Protein AF-A0A847H654-F1 (afdb_monomer_lite)

Sequence (75 aa):
MGKCKKRAFNKAKNSPFTRQMTRQEALNTVMNEFNDDPSSLIARELITLFGLSAEELSEAGASYEILRSLDFVLN

pLDDT: mean 83.57, std 7.28, range [57.44, 93.56]

Structure (mmCIF, N/CA/C/O backbone):
data_AF-A0A847H654-F1
#
_entry.id   AF-A0A847H654-F1
#
loop_
_atom_site.group_PDB
_atom_site.id
_atom_site.type_symbol
_atom_site.label_atom_id
_atom_site.label_alt_id
_atom_site.label_comp_id
_atom_site.label_asym_id
_atom_site.label_entity_id
_atom_site.label_seq_id
_atom_site.pdbx_PDB_ins_code
_atom_site.Cartn_x
_atom_site.Cartn_y
_atom_site.Cartn_z
_atom_site.occupancy
_atom_site.B_iso_or_equiv
_atom_site.auth_seq_id
_atom_site.auth_comp_id
_atom_site.auth_asym_id
_atom_site.auth_atom_id
_atom_site.pdbx_PDB_model_num
ATOM 1 N N . MET A 1 1 ? 6.751 5.028 34.766 1.00 74.00 1 MET A N 1
ATOM 2 C CA . MET A 1 1 ? 6.463 3.986 33.747 1.00 74.00 1 MET A CA 1
ATOM 3 C C . MET A 1 1 ? 7.508 2.883 33.818 1.00 74.00 1 MET A C 1
ATOM 5 O O . MET A 1 1 ? 8.686 3.201 33.915 1.00 74.00 1 MET A O 1
ATOM 9 N N . GLY A 1 2 ? 7.100 1.611 33.753 1.00 93.56 2 GLY A N 1
ATOM 10 C CA . GLY A 1 2 ? 8.039 0.482 33.724 1.00 93.56 2 GLY A CA 1
ATOM 11 C C . GLY A 1 2 ? 8.936 0.480 32.477 1.00 93.56 2 GLY A C 1
ATOM 12 O O . GLY A 1 2 ? 8.542 0.986 31.423 1.00 93.56 2 GLY A O 1
ATOM 13 N N . LYS A 1 3 ? 10.135 -0.111 32.588 1.00 90.62 3 LYS A N 1
ATOM 14 C CA . LYS A 1 3 ? 11.160 -0.147 31.522 1.00 90.62 3 LYS A CA 1
ATOM 15 C C . LYS A 1 3 ? 10.614 -0.690 30.196 1.00 90.62 3 LYS A C 1
ATOM 17 O O . LYS A 1 3 ? 10.876 -0.106 29.149 1.00 90.62 3 LYS A O 1
ATOM 22 N N . CYS A 1 4 ? 9.814 -1.757 30.251 1.00 89.50 4 CYS A N 1
ATOM 23 C CA . CYS A 1 4 ? 9.189 -2.359 29.071 1.00 89.50 4 CYS A CA 1
ATOM 24 C C . CYS A 1 4 ? 8.225 -1.381 28.373 1.00 89.50 4 CYS A C 1
ATOM 26 O O . CYS A 1 4 ? 8.370 -1.111 27.183 1.00 89.50 4 CYS A O 1
ATOM 28 N N . LYS A 1 5 ? 7.331 -0.734 29.138 1.00 90.44 5 LYS A N 1
ATOM 29 C CA . LYS A 1 5 ? 6.377 0.260 28.616 1.00 90.44 5 LYS A CA 1
ATOM 30 C C . LYS A 1 5 ? 7.086 1.453 27.963 1.00 90.44 5 LYS A C 1
ATOM 32 O O . LYS A 1 5 ? 6.688 1.885 26.889 1.00 90.44 5 LYS A O 1
ATOM 37 N N . LYS A 1 6 ? 8.174 1.948 28.569 1.00 91.44 6 LYS A N 1
ATOM 38 C CA . LYS A 1 6 ? 8.972 3.053 28.005 1.00 91.44 6 LYS A CA 1
ATOM 39 C C . LYS A 1 6 ? 9.632 2.668 26.672 1.00 91.44 6 LYS A C 1
ATOM 41 O O . LYS A 1 6 ? 9.646 3.475 25.751 1.00 91.44 6 LYS A O 1
ATOM 46 N N . ARG A 1 7 ? 10.148 1.438 26.552 1.00 88.44 7 ARG A N 1
ATOM 47 C CA . ARG A 1 7 ? 10.751 0.928 25.306 1.00 88.44 7 ARG A CA 1
ATOM 48 C C . ARG A 1 7 ? 9.720 0.778 24.191 1.00 88.44 7 ARG A C 1
ATOM 50 O O . ARG A 1 7 ? 9.966 1.260 23.092 1.00 88.44 7 ARG A O 1
ATOM 57 N N . ALA A 1 8 ? 8.575 0.164 24.487 1.00 88.12 8 ALA A N 1
ATOM 58 C CA . ALA A 1 8 ? 7.494 -0.004 23.518 1.00 88.12 8 ALA A CA 1
ATOM 59 C C . ALA A 1 8 ? 6.983 1.351 23.002 1.00 88.12 8 ALA A C 1
ATOM 61 O O . ALA A 1 8 ? 6.873 1.548 21.797 1.00 88.12 8 ALA A O 1
ATOM 62 N N . PHE A 1 9 ? 6.771 2.312 23.907 1.00 86.12 9 PHE A N 1
ATOM 63 C CA . PHE A 1 9 ? 6.334 3.658 23.540 1.00 86.12 9 PHE A CA 1
ATOM 64 C C . PHE A 1 9 ? 7.354 4.386 22.655 1.00 86.12 9 PHE A C 1
ATOM 66 O O . PHE A 1 9 ? 6.984 4.963 21.640 1.00 86.12 9 PHE A O 1
ATOM 73 N N . ASN A 1 10 ? 8.645 4.322 22.994 1.00 86.44 10 ASN A N 1
ATOM 74 C CA . ASN A 1 10 ? 9.691 4.938 22.175 1.00 86.44 10 ASN A CA 1
ATOM 75 C C . ASN A 1 10 ? 9.818 4.275 20.795 1.00 86.44 10 ASN A C 1
ATOM 77 O O . ASN A 1 10 ? 10.048 4.973 19.814 1.00 86.44 10 ASN A O 1
ATOM 81 N N . LYS A 1 11 ? 9.648 2.948 20.709 1.00 86.12 11 LYS A N 1
ATOM 82 C CA . LYS A 1 11 ? 9.642 2.228 19.428 1.00 86.12 11 LYS A CA 1
ATOM 83 C C . LYS A 1 11 ? 8.467 2.671 18.555 1.00 86.12 11 LYS A C 1
ATOM 85 O O . LYS A 1 11 ? 8.672 2.956 17.384 1.00 86.12 11 LYS A O 1
ATOM 90 N N . ALA A 1 12 ? 7.272 2.783 19.136 1.00 79.12 12 ALA A N 1
ATOM 91 C CA . ALA A 1 12 ? 6.096 3.283 18.432 1.00 79.12 12 ALA A CA 1
ATOM 92 C C . ALA A 1 12 ? 6.290 4.735 17.980 1.00 79.12 12 ALA A C 1
ATOM 94 O O . ALA A 1 12 ? 6.046 5.036 16.823 1.00 79.12 12 ALA A O 1
ATOM 95 N N . LYS A 1 13 ? 6.804 5.610 18.856 1.00 77.81 13 LYS A N 1
ATOM 96 C CA . LYS A 1 13 ? 7.062 7.028 18.556 1.00 77.81 13 LYS A CA 1
ATOM 97 C C . LYS A 1 13 ? 8.063 7.237 17.413 1.00 77.81 13 LYS A C 1
ATOM 99 O O . LYS A 1 13 ? 7.946 8.213 16.688 1.00 77.81 13 LYS A O 1
ATOM 104 N N . ASN A 1 14 ? 9.042 6.349 17.278 1.00 72.94 14 ASN A N 1
ATOM 105 C CA . ASN A 1 14 ? 10.058 6.425 16.229 1.00 72.94 14 ASN A CA 1
ATOM 106 C C . ASN A 1 14 ? 9.690 5.597 14.987 1.00 72.94 14 ASN A C 1
ATOM 108 O O . ASN A 1 14 ? 10.536 5.405 14.118 1.00 72.94 14 ASN A O 1
ATOM 112 N N . SER A 1 15 ? 8.468 5.063 14.916 1.00 73.31 15 SER A N 1
ATOM 113 C CA . SER A 1 15 ? 7.995 4.352 13.731 1.00 73.31 15 SER A CA 1
ATOM 114 C C . SER A 1 15 ? 7.855 5.336 12.563 1.00 73.31 15 SER A C 1
ATOM 116 O O . SER A 1 15 ? 7.351 6.443 12.788 1.00 73.31 15 SER A O 1
ATOM 118 N N . PRO A 1 16 ? 8.251 4.972 11.328 1.00 63.88 16 PRO A N 1
ATOM 119 C CA . PRO A 1 16 ? 8.122 5.849 10.159 1.00 63.88 16 PRO A CA 1
ATOM 120 C C . PRO A 1 16 ? 6.670 6.295 9.910 1.00 63.88 16 PRO A C 1
ATOM 122 O O . PRO A 1 16 ? 6.436 7.384 9.396 1.00 63.88 16 PRO A O 1
ATOM 125 N N . PHE A 1 17 ? 5.696 5.520 10.395 1.00 66.56 17 PHE A N 1
ATOM 126 C CA . PHE A 1 17 ? 4.261 5.801 10.295 1.00 66.56 17 PHE A CA 1
ATOM 127 C C . PHE A 1 17 ? 3.719 6.778 11.354 1.00 66.56 17 PHE A C 1
ATOM 129 O O . PHE A 1 17 ? 2.511 6.946 11.474 1.00 66.56 17 PHE A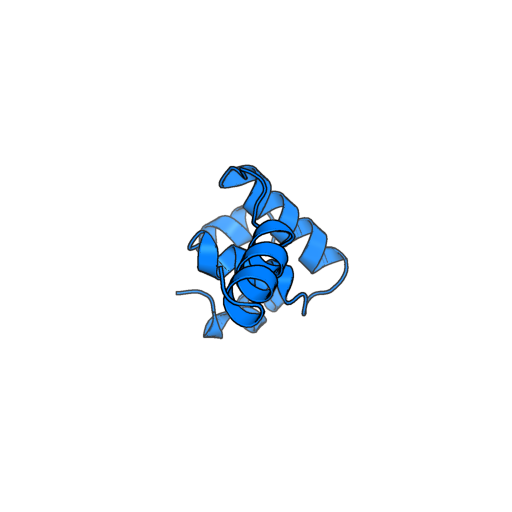 O 1
ATOM 136 N N . THR A 1 18 ? 4.574 7.408 12.169 1.00 59.97 18 THR A N 1
ATOM 137 C CA . THR A 1 18 ? 4.124 8.396 13.176 1.00 59.97 18 THR A CA 1
ATOM 138 C C . THR A 1 18 ? 3.944 9.803 12.633 1.00 59.97 18 THR A C 1
ATOM 140 O O . THR A 1 18 ? 3.383 10.663 13.318 1.00 59.97 18 THR A O 1
ATOM 143 N N . ARG A 1 19 ? 4.415 10.062 11.412 1.00 68.25 19 ARG A N 1
ATOM 14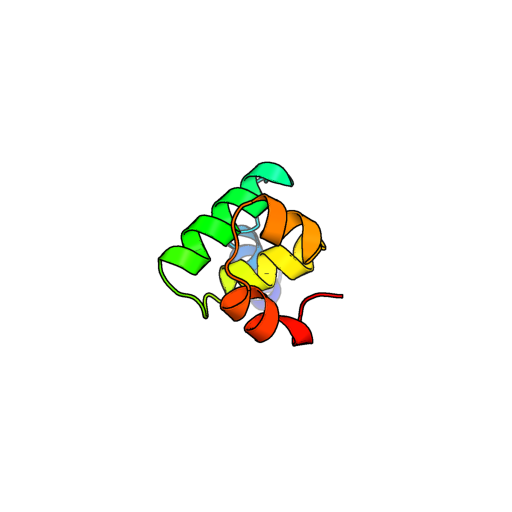4 C CA . ARG A 1 19 ? 4.165 11.330 10.737 1.00 68.25 19 ARG A CA 1
ATOM 145 C C . ARG A 1 19 ? 2.698 11.373 10.310 1.00 68.25 19 ARG A C 1
ATOM 147 O O . ARG A 1 19 ? 2.179 10.390 9.794 1.00 68.25 19 ARG A O 1
ATOM 154 N N . GLN A 1 20 ? 2.036 12.513 10.519 1.00 71.88 20 GLN A N 1
ATOM 155 C CA . GLN A 1 20 ? 0.729 12.752 9.908 1.00 71.88 20 GLN A CA 1
ATOM 156 C C . GLN A 1 20 ? 0.916 12.677 8.393 1.00 71.88 20 GLN A C 1
ATOM 158 O O . GLN A 1 20 ? 1.630 13.501 7.825 1.00 71.88 20 GLN A O 1
ATOM 163 N N . MET A 1 21 ? 0.346 11.643 7.791 1.00 81.81 21 MET A N 1
ATOM 164 C CA . MET A 1 21 ? 0.439 11.359 6.370 1.00 81.81 21 MET A CA 1
ATOM 165 C C . MET A 1 21 ? -0.971 11.361 5.802 1.00 81.81 21 MET A C 1
ATOM 167 O O . MET A 1 21 ? -1.888 10.763 6.370 1.00 81.81 21 MET A O 1
ATOM 171 N N . THR A 1 22 ? -1.151 12.068 4.698 1.00 88.44 22 THR A N 1
ATOM 172 C CA . THR A 1 22 ? -2.412 12.064 3.956 1.00 88.44 22 THR A CA 1
ATOM 173 C C . THR A 1 22 ? -2.518 10.812 3.085 1.00 88.44 22 THR A C 1
ATOM 175 O O . THR A 1 22 ? -1.510 10.204 2.729 1.00 88.44 22 THR A O 1
ATOM 178 N N . ARG A 1 23 ? -3.740 10.424 2.694 1.00 87.81 23 ARG A N 1
ATOM 179 C CA . ARG A 1 23 ? -3.960 9.254 1.818 1.00 87.81 23 ARG A CA 1
ATOM 180 C C . ARG A 1 23 ? -3.171 9.361 0.503 1.00 87.81 23 ARG A C 1
ATOM 182 O O . ARG A 1 23 ? -2.601 8.377 0.056 1.00 87.81 23 ARG A O 1
ATOM 189 N N . GLN A 1 24 ? -3.095 10.560 -0.078 1.00 88.25 24 GLN A N 1
ATOM 190 C CA . GLN A 1 24 ? -2.346 10.818 -1.314 1.00 88.25 24 GLN A CA 1
ATOM 191 C C . GLN A 1 24 ? -0.834 10.671 -1.125 1.00 88.25 24 GLN A C 1
ATOM 193 O O . GLN A 1 24 ? -0.162 10.075 -1.961 1.00 88.25 24 GLN A O 1
ATOM 198 N N . GLU A 1 25 ? -0.292 11.183 -0.018 1.00 88.38 25 GLU A N 1
ATOM 199 C CA . GLU A 1 25 ? 1.120 10.983 0.309 1.00 88.38 25 GLU A CA 1
ATOM 200 C C . GLU A 1 25 ? 1.431 9.500 0.497 1.00 88.38 25 GLU A C 1
ATOM 202 O O . GLU A 1 25 ? 2.440 9.040 -0.027 1.00 88.38 25 GLU A O 1
ATOM 207 N N . ALA A 1 26 ? 0.557 8.755 1.185 1.00 88.00 26 ALA A N 1
ATOM 208 C CA . ALA A 1 26 ? 0.714 7.316 1.384 1.00 88.00 26 ALA A CA 1
ATOM 209 C C . ALA A 1 26 ? 0.791 6.574 0.048 1.00 88.00 26 ALA A C 1
ATOM 211 O O . ALA A 1 26 ? 1.695 5.767 -0.164 1.00 88.00 26 ALA A O 1
ATOM 212 N N . LEU A 1 27 ? -0.103 6.913 -0.879 1.00 90.00 27 LEU A N 1
ATOM 213 C CA . LEU A 1 27 ? -0.138 6.335 -2.215 1.00 90.00 27 LEU A CA 1
ATOM 214 C C . LEU A 1 27 ? 1.163 6.630 -2.985 1.00 90.00 27 LEU A C 1
ATOM 216 O O . LEU A 1 27 ? 1.811 5.709 -3.478 1.00 90.00 27 LEU A O 1
ATOM 220 N N . ASN A 1 28 ? 1.623 7.884 -2.979 1.00 89.50 28 ASN A N 1
ATOM 221 C CA . ASN A 1 28 ? 2.892 8.267 -3.607 1.00 89.50 28 ASN A CA 1
ATOM 222 C C . ASN A 1 28 ? 4.094 7.533 -2.996 1.00 89.50 28 ASN A C 1
ATOM 224 O O . ASN A 1 28 ? 4.993 7.104 -3.716 1.00 89.50 28 ASN A O 1
ATOM 228 N N . THR A 1 29 ? 4.127 7.371 -1.671 1.00 88.69 29 THR A N 1
ATOM 229 C CA . THR A 1 29 ? 5.214 6.635 -1.015 1.00 88.69 29 THR A CA 1
ATOM 230 C C . THR A 1 29 ? 5.190 5.150 -1.325 1.00 88.69 29 THR A C 1
ATOM 232 O O . THR A 1 29 ? 6.250 4.594 -1.572 1.00 88.69 29 THR A O 1
ATOM 235 N N . VAL A 1 30 ? 4.012 4.523 -1.379 1.00 89.38 30 VAL A N 1
ATOM 236 C CA . VAL A 1 30 ? 3.872 3.122 -1.800 1.00 89.38 30 VAL A CA 1
ATOM 237 C C . VAL A 1 30 ? 4.430 2.941 -3.211 1.00 89.38 30 VAL A C 1
ATOM 239 O O . VAL A 1 30 ? 5.160 1.989 -3.465 1.00 89.38 30 VAL A O 1
ATOM 242 N N . MET A 1 31 ? 4.161 3.896 -4.102 1.00 88.50 31 MET A N 1
ATOM 243 C CA . MET A 1 31 ? 4.675 3.882 -5.469 1.00 88.50 31 MET A CA 1
ATOM 244 C C . MET A 1 31 ? 6.188 3.987 -5.556 1.00 88.50 31 MET A C 1
ATOM 246 O O . MET A 1 31 ? 6.822 3.223 -6.280 1.00 88.50 31 MET A O 1
ATOM 250 N N . ASN A 1 32 ? 6.772 4.916 -4.805 1.00 88.50 32 ASN A N 1
ATOM 251 C CA . ASN A 1 32 ? 8.220 5.073 -4.764 1.00 88.50 32 ASN A CA 1
ATOM 252 C C . ASN A 1 32 ? 8.889 3.821 -4.185 1.00 88.50 32 ASN A C 1
ATOM 254 O O . ASN A 1 32 ? 9.841 3.313 -4.764 1.00 88.50 32 ASN A O 1
ATOM 258 N N . GLU A 1 33 ? 8.337 3.279 -3.099 1.00 87.62 33 GLU A N 1
ATOM 259 C CA . GLU A 1 33 ? 8.846 2.067 -2.457 1.00 87.62 33 GLU A CA 1
ATOM 260 C C . GLU A 1 33 ? 8.773 0.850 -3.384 1.00 87.62 33 GLU A C 1
ATOM 262 O O . GLU A 1 33 ? 9.725 0.082 -3.425 1.00 87.62 33 GLU A O 1
ATOM 267 N N . PHE A 1 34 ? 7.707 0.681 -4.176 1.00 84.38 34 PHE A N 1
ATOM 268 C CA . PHE A 1 34 ? 7.628 -0.427 -5.136 1.00 84.38 34 PHE A CA 1
ATOM 269 C C . PHE A 1 34 ? 8.564 -0.286 -6.334 1.00 84.38 34 PHE A C 1
ATOM 271 O O . PHE A 1 34 ? 8.972 -1.305 -6.893 1.00 84.38 34 PHE A O 1
ATOM 278 N N . ASN A 1 35 ? 8.901 0.942 -6.728 1.00 82.56 35 ASN A N 1
ATOM 279 C CA . ASN A 1 35 ? 9.903 1.171 -7.766 1.00 82.56 35 ASN A CA 1
ATOM 280 C C . ASN A 1 35 ? 11.310 0.781 -7.289 1.00 82.56 35 ASN A C 1
ATOM 282 O O . ASN A 1 35 ? 12.101 0.283 -8.089 1.00 82.56 35 ASN A O 1
ATOM 286 N N . ASP A 1 36 ? 11.603 0.989 -6.004 1.00 84.31 36 ASP A N 1
ATOM 287 C CA . ASP A 1 36 ? 12.904 0.676 -5.409 1.00 84.31 36 ASP A CA 1
ATOM 288 C C . ASP A 1 36 ? 13.011 -0.802 -4.987 1.00 84.31 36 ASP A C 1
ATOM 290 O O . ASP A 1 36 ? 13.979 -1.484 -5.329 1.00 84.31 36 ASP A O 1
ATOM 294 N N . ASP A 1 37 ? 12.012 -1.314 -4.262 1.00 82.88 37 ASP A N 1
ATOM 295 C CA . ASP A 1 37 ? 11.895 -2.712 -3.847 1.00 82.88 37 ASP A CA 1
ATOM 296 C C . ASP A 1 37 ? 10.426 -3.189 -3.925 1.00 82.88 37 ASP A C 1
ATOM 298 O O . ASP A 1 37 ? 9.603 -2.855 -3.062 1.00 82.88 37 ASP A O 1
ATOM 302 N N . PRO A 1 38 ? 10.074 -4.059 -4.892 1.00 75.00 38 PRO A N 1
ATOM 303 C CA . PRO A 1 38 ? 8.711 -4.574 -5.036 1.00 75.00 38 PRO A CA 1
ATOM 304 C C . PRO A 1 38 ? 8.239 -5.395 -3.820 1.00 75.00 38 PRO A C 1
ATOM 306 O O . PRO A 1 38 ? 7.048 -5.678 -3.678 1.00 75.00 38 PRO A O 1
ATOM 309 N N . SER A 1 39 ? 9.148 -5.787 -2.921 1.00 78.00 39 SER A N 1
ATOM 310 C CA . SER A 1 39 ? 8.844 -6.517 -1.687 1.00 78.00 39 SER A CA 1
ATOM 311 C C . SER A 1 39 ? 8.877 -5.651 -0.424 1.00 78.00 39 SER A C 1
ATOM 313 O O . SER A 1 39 ? 8.811 -6.210 0.675 1.00 78.00 39 SER A O 1
ATOM 315 N N . SER A 1 40 ? 8.927 -4.317 -0.550 1.00 83.81 40 SER A N 1
ATOM 316 C CA . SER A 1 40 ? 9.001 -3.404 0.597 1.00 83.81 40 SER A CA 1
ATOM 317 C C . SER A 1 40 ? 7.895 -3.680 1.624 1.00 83.81 40 SER A C 1
ATOM 319 O O . SER A 1 40 ? 6.691 -3.609 1.348 1.00 83.81 40 SER A O 1
ATOM 321 N N . LEU A 1 41 ? 8.313 -3.995 2.855 1.00 84.06 41 LEU A N 1
ATOM 322 C CA . LEU A 1 41 ? 7.407 -4.206 3.986 1.00 84.06 41 LEU A CA 1
ATOM 323 C C . LEU A 1 41 ? 6.639 -2.919 4.315 1.00 84.06 41 LEU A C 1
ATOM 325 O O . LEU A 1 41 ? 5.462 -2.979 4.659 1.00 84.06 41 LEU A O 1
ATOM 329 N N . ILE A 1 42 ? 7.293 -1.766 4.152 1.00 84.31 42 ILE A N 1
ATOM 330 C CA . ILE A 1 42 ? 6.728 -0.446 4.438 1.00 84.31 42 ILE A CA 1
ATOM 331 C C . ILE A 1 42 ? 5.548 -0.173 3.504 1.00 84.31 42 ILE A C 1
ATOM 3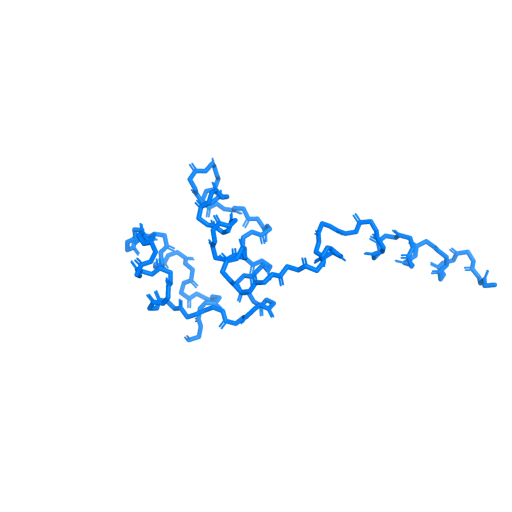33 O O . ILE A 1 42 ? 4.489 0.250 3.964 1.00 84.31 42 ILE A O 1
ATOM 337 N N . ALA A 1 43 ? 5.692 -0.485 2.212 1.00 85.62 43 ALA A N 1
ATOM 338 C CA . ALA A 1 43 ? 4.612 -0.343 1.241 1.00 85.62 43 ALA A CA 1
ATOM 339 C C . ALA A 1 43 ? 3.391 -1.204 1.613 1.00 85.62 43 ALA A C 1
ATOM 341 O O . ALA A 1 43 ? 2.259 -0.722 1.597 1.00 85.62 43 ALA A O 1
ATOM 342 N N . ARG A 1 44 ? 3.609 -2.457 2.033 1.00 87.38 44 ARG A N 1
ATOM 343 C CA . ARG A 1 44 ? 2.527 -3.363 2.470 1.00 87.38 44 ARG A CA 1
ATOM 344 C C . ARG A 1 44 ? 1.833 -2.875 3.742 1.00 87.38 44 ARG A C 1
ATOM 346 O O . ARG A 1 44 ? 0.607 -2.930 3.847 1.00 87.38 44 ARG A O 1
ATOM 353 N N . GLU A 1 45 ? 2.602 -2.379 4.705 1.00 87.06 45 GLU A N 1
ATOM 354 C CA . GLU A 1 45 ? 2.059 -1.779 5.925 1.00 87.06 45 GLU A CA 1
ATOM 355 C C . GLU A 1 45 ? 1.234 -0.523 5.603 1.00 87.06 45 GLU A C 1
ATOM 357 O O . GLU A 1 45 ? 0.148 -0.361 6.147 1.00 87.06 45 GLU A O 1
ATOM 362 N N . LEU A 1 46 ? 1.663 0.321 4.660 1.00 87.69 46 LEU A N 1
ATOM 363 C CA . LEU A 1 46 ? 0.888 1.490 4.226 1.00 87.69 46 LEU A CA 1
ATOM 364 C C . LEU A 1 46 ? -0.413 1.112 3.514 1.00 87.69 46 LEU A C 1
AT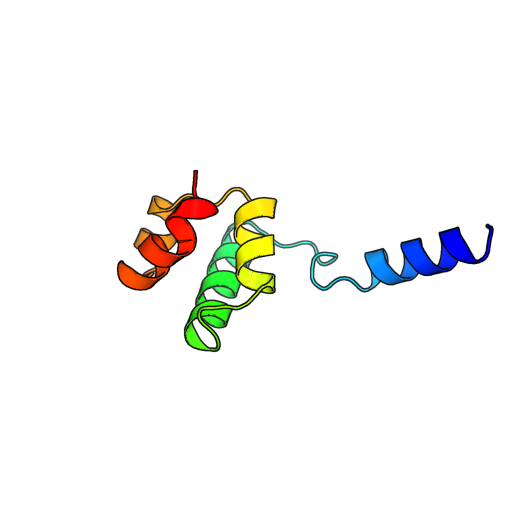OM 366 O O . LEU A 1 46 ? -1.454 1.692 3.823 1.00 87.69 46 LEU A O 1
ATOM 370 N N . ILE A 1 47 ? -0.380 0.126 2.614 1.00 89.12 47 ILE A N 1
ATOM 371 C CA . ILE A 1 47 ? -1.583 -0.375 1.929 1.00 89.12 47 ILE A CA 1
ATOM 372 C C . ILE A 1 47 ? -2.617 -0.852 2.951 1.00 89.12 47 ILE A C 1
ATOM 374 O O . ILE A 1 47 ? -3.785 -0.477 2.862 1.00 89.12 47 ILE A O 1
ATOM 378 N N . THR A 1 48 ? -2.188 -1.619 3.958 1.00 88.00 48 THR A N 1
ATOM 379 C CA . THR A 1 48 ? -3.086 -2.134 5.005 1.00 88.00 48 THR A CA 1
ATOM 380 C C . THR A 1 48 ? -3.554 -1.056 5.981 1.00 88.00 48 THR A C 1
ATOM 382 O O . THR A 1 48 ? -4.723 -1.053 6.361 1.00 88.00 48 THR A O 1
ATOM 385 N N . LEU A 1 49 ? -2.687 -0.112 6.365 1.00 87.25 49 LEU A N 1
ATOM 386 C CA . LEU A 1 49 ? -3.030 0.992 7.268 1.00 87.25 49 LEU A CA 1
ATOM 387 C C . LEU A 1 49 ? -4.052 1.952 6.655 1.00 87.25 49 LEU A C 1
ATOM 389 O O . LEU A 1 49 ? -4.976 2.381 7.345 1.00 87.25 49 LEU A O 1
ATOM 393 N N . PHE A 1 50 ? -3.881 2.304 5.379 1.00 88.00 50 PHE A N 1
ATOM 394 C CA . PHE A 1 50 ? -4.781 3.220 4.679 1.00 88.00 50 PHE A CA 1
ATOM 395 C C . PHE A 1 50 ? -5.955 2.509 3.997 1.00 88.00 50 PHE A C 1
ATOM 397 O O . PHE A 1 50 ? -6.908 3.181 3.599 1.00 88.00 50 PHE A O 1
ATOM 404 N N . GLY A 1 51 ? -5.915 1.179 3.877 1.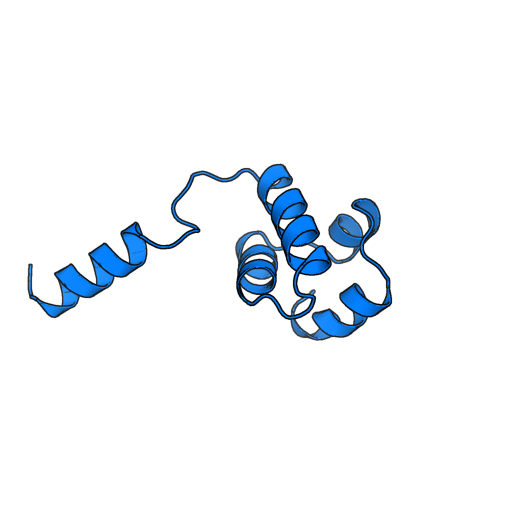00 87.81 51 GLY A N 1
ATOM 405 C CA . GLY A 1 51 ? -6.910 0.407 3.135 1.00 87.81 51 GLY A CA 1
ATOM 406 C C . GLY A 1 51 ? -6.973 0.869 1.682 1.00 87.81 51 GLY A C 1
ATOM 407 O O . GLY A 1 51 ? -8.025 1.322 1.228 1.00 87.81 51 GLY A O 1
ATOM 408 N N . LEU A 1 52 ? -5.822 0.876 1.005 1.00 89.56 52 LEU A N 1
ATOM 409 C CA . LEU A 1 52 ? -5.736 1.252 -0.407 1.00 89.56 52 LEU A CA 1
ATOM 410 C C . LEU A 1 52 ? -6.299 0.126 -1.276 1.00 89.56 52 LEU A C 1
ATOM 412 O O . LEU A 1 52 ? -5.978 -1.042 -1.046 1.00 89.56 52 LEU A O 1
ATOM 416 N N . SER A 1 53 ? -7.128 0.473 -2.259 1.00 89.44 53 SER A N 1
ATOM 417 C CA . SER A 1 53 ? -7.679 -0.514 -3.193 1.00 89.44 53 SER A CA 1
ATOM 418 C C . SER A 1 53 ? -6.707 -0.804 -4.338 1.00 89.44 53 SER A C 1
ATOM 420 O O . SER A 1 53 ? -5.829 0.000 -4.668 1.00 89.44 53 SER A O 1
ATOM 422 N N . ALA A 1 54 ? -6.883 -1.958 -4.986 1.00 87.19 54 ALA A N 1
ATOM 423 C CA . ALA A 1 54 ? -6.139 -2.285 -6.201 1.00 87.19 54 ALA A CA 1
ATOM 424 C C . ALA A 1 54 ? -6.389 -1.257 -7.322 1.00 87.19 54 ALA A C 1
ATOM 426 O O . ALA A 1 54 ? -5.480 -0.953 -8.092 1.00 87.19 54 ALA A O 1
ATOM 427 N N . GLU A 1 55 ? -7.602 -0.700 -7.384 1.00 88.06 55 GLU A N 1
ATOM 428 C CA . GLU A 1 55 ? -7.995 0.333 -8.348 1.00 88.06 55 GLU A CA 1
ATOM 429 C C . GLU A 1 55 ? -7.193 1.622 -8.138 1.00 88.06 55 GLU A C 1
ATOM 431 O O . GLU A 1 55 ? -6.570 2.102 -9.079 1.00 88.06 55 GLU A O 1
ATOM 436 N N . GLU A 1 56 ? -7.109 2.125 -6.901 1.00 87.88 56 GLU A N 1
ATOM 437 C CA . GLU A 1 56 ? -6.345 3.338 -6.567 1.00 87.88 56 GLU A CA 1
ATOM 438 C C . GLU A 1 56 ? -4.854 3.192 -6.919 1.00 87.88 56 GLU A C 1
ATOM 440 O O . GLU A 1 56 ? -4.223 4.116 -7.437 1.00 87.88 56 GLU A O 1
ATOM 445 N N . LEU A 1 57 ? -4.278 2.016 -6.662 1.00 88.06 57 LEU A N 1
ATOM 446 C CA . LEU A 1 57 ? -2.888 1.723 -7.013 1.00 88.06 57 LEU A CA 1
ATOM 447 C C . LEU A 1 57 ? -2.695 1.601 -8.531 1.00 88.06 57 LEU A C 1
ATOM 449 O O . LEU A 1 57 ? -1.689 2.068 -9.066 1.00 88.06 57 LEU A O 1
ATOM 453 N N . SER A 1 58 ? -3.656 1.003 -9.238 1.00 88.12 58 SER A N 1
ATOM 454 C CA . SER A 1 58 ? -3.633 0.919 -10.700 1.00 88.12 58 SER A CA 1
ATOM 455 C C . SER A 1 58 ? -3.743 2.302 -11.345 1.00 88.12 58 SER A C 1
ATOM 457 O O . SER A 1 58 ? -3.026 2.577 -12.305 1.00 88.12 58 SER A O 1
ATOM 459 N N . GLU A 1 59 ? -4.601 3.180 -10.823 1.00 87.69 59 GLU A N 1
ATOM 460 C CA . GLU A 1 59 ? -4.743 4.567 -11.285 1.00 87.69 59 GLU A CA 1
ATOM 461 C C . GLU A 1 59 ? -3.452 5.369 -11.094 1.00 87.69 59 GLU A C 1
ATOM 463 O O . GLU A 1 59 ? -3.098 6.196 -11.934 1.00 87.69 59 GLU A O 1
ATOM 468 N N . ALA A 1 60 ? -2.704 5.080 -10.030 1.00 85.88 60 ALA A N 1
ATOM 469 C CA . ALA A 1 60 ? -1.398 5.677 -9.782 1.00 85.88 60 ALA A CA 1
ATOM 470 C C . ALA A 1 60 ? -0.252 5.074 -10.613 1.00 85.88 60 ALA A C 1
ATOM 472 O O . ALA A 1 60 ? 0.884 5.537 -10.512 1.00 85.88 60 ALA A O 1
ATOM 473 N N . GLY A 1 61 ? -0.536 4.069 -11.447 1.00 85.31 61 GLY A N 1
ATOM 474 C CA . GLY A 1 61 ? 0.420 3.495 -12.392 1.00 85.31 61 GLY A CA 1
ATOM 475 C C . GLY A 1 61 ? 1.096 2.206 -11.927 1.00 85.31 61 GLY A C 1
ATOM 476 O O . GLY A 1 61 ? 2.186 1.894 -12.407 1.00 85.31 61 GLY A O 1
ATOM 477 N N . ALA A 1 62 ? 0.491 1.450 -11.004 1.00 85.62 62 ALA A N 1
ATOM 478 C CA . ALA A 1 62 ? 1.044 0.163 -10.579 1.00 85.62 62 ALA A CA 1
ATOM 479 C C . ALA A 1 62 ? 0.976 -0.828 -11.734 1.00 85.62 62 ALA A C 1
ATOM 481 O O . ALA A 1 62 ? -0.052 -0.954 -12.403 1.00 85.62 62 ALA A O 1
ATOM 482 N N . SER A 1 63 ? 2.060 -1.573 -11.952 1.00 85.88 63 SER A N 1
ATOM 483 C CA . SER A 1 63 ? 2.020 -2.661 -12.919 1.00 85.88 63 SER A CA 1
ATOM 484 C C . SER A 1 63 ? 1.100 -3.774 -12.412 1.00 85.88 63 SER A C 1
ATOM 486 O O . SER A 1 63 ? 1.010 -4.056 -11.213 1.00 85.88 63 SER A O 1
ATOM 488 N N . TYR A 1 64 ? 0.432 -4.445 -13.348 1.00 84.81 64 TYR A N 1
ATOM 489 C CA . TYR A 1 64 ? -0.446 -5.57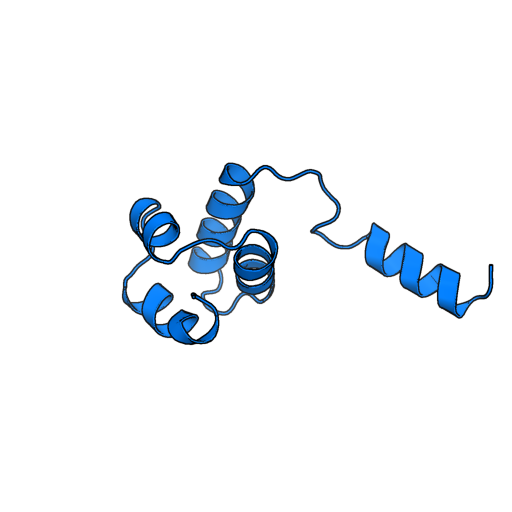0 -13.035 1.00 84.81 64 TYR A CA 1
ATOM 490 C C . TYR A 1 64 ? 0.279 -6.683 -12.265 1.00 84.81 64 TYR A C 1
ATOM 492 O O . TYR A 1 64 ? -0.300 -7.312 -11.385 1.00 84.81 64 TYR A O 1
ATOM 500 N N . GLU A 1 65 ? 1.559 -6.908 -12.561 1.00 82.94 65 GLU A N 1
ATOM 501 C CA . GLU A 1 65 ? 2.382 -7.913 -11.883 1.00 82.94 65 GLU A CA 1
ATOM 502 C C . GLU A 1 65 ? 2.564 -7.591 -10.396 1.00 82.94 65 GLU A C 1
ATOM 504 O O . GLU A 1 65 ? 2.419 -8.477 -9.551 1.00 82.94 65 GLU A O 1
ATOM 509 N N . ILE A 1 66 ? 2.808 -6.317 -10.069 1.00 82.56 66 ILE A N 1
ATOM 510 C CA . ILE A 1 66 ? 2.917 -5.856 -8.683 1.00 82.56 66 ILE A CA 1
ATOM 511 C C . ILE A 1 66 ? 1.571 -6.035 -7.979 1.00 82.56 66 ILE A C 1
ATOM 513 O O . ILE A 1 66 ? 1.522 -6.644 -6.912 1.00 82.56 66 ILE A O 1
ATOM 517 N N . LEU A 1 67 ? 0.467 -5.610 -8.598 1.00 84.19 67 LEU A N 1
ATOM 518 C CA . LEU A 1 67 ? -0.878 -5.789 -8.037 1.00 84.19 67 LEU A CA 1
ATOM 519 C C . LEU A 1 67 ? -1.204 -7.267 -7.793 1.00 84.19 67 LEU A C 1
ATOM 521 O O . LEU A 1 67 ? -1.677 -7.631 -6.720 1.00 84.19 67 LEU A O 1
ATOM 525 N N . ARG A 1 68 ? -0.867 -8.143 -8.744 1.00 85.00 68 ARG A N 1
ATOM 526 C CA . ARG A 1 68 ? -1.067 -9.590 -8.617 1.00 85.00 68 ARG A CA 1
ATOM 527 C C . ARG A 1 68 ? -0.197 -10.209 -7.527 1.00 85.00 68 ARG A C 1
ATOM 529 O O . ARG A 1 68 ? -0.610 -11.172 -6.889 1.00 85.00 68 ARG A O 1
ATOM 536 N N . SER A 1 69 ? 0.993 -9.667 -7.284 1.00 81.56 69 SER A N 1
ATOM 537 C CA . SER A 1 69 ? 1.833 -10.099 -6.161 1.00 81.56 69 SER A CA 1
ATOM 538 C C . SER A 1 69 ? 1.267 -9.674 -4.794 1.00 81.56 69 SER A C 1
ATOM 540 O O . SER A 1 69 ? 1.588 -10.284 -3.773 1.00 81.56 69 SER A O 1
ATOM 542 N N . LEU A 1 70 ? 0.395 -8.660 -4.780 1.00 82.06 70 LEU A N 1
ATOM 543 C CA . LEU A 1 70 ? -0.254 -8.092 -3.597 1.00 82.06 70 LEU A CA 1
ATOM 544 C C . LEU A 1 70 ? -1.686 -8.601 -3.386 1.00 82.06 70 LEU A C 1
ATOM 546 O O . LEU A 1 70 ? -2.338 -8.166 -2.445 1.00 82.06 70 LEU A O 1
ATOM 550 N N . ASP A 1 71 ? -2.153 -9.558 -4.188 1.00 80.62 71 ASP A N 1
ATOM 551 C CA . ASP A 1 71 ? -3.518 -10.121 -4.164 1.00 80.62 71 ASP A CA 1
ATOM 552 C C . ASP A 1 71 ? -3.899 -10.757 -2.807 1.00 80.62 71 ASP A C 1
ATOM 554 O O . ASP A 1 71 ? -5.064 -10.963 -2.501 1.00 80.62 71 ASP A O 1
ATOM 558 N N . PHE A 1 72 ? -2.913 -11.072 -1.957 1.00 75.88 72 PHE A N 1
ATOM 559 C CA . PHE A 1 72 ? -3.144 -11.535 -0.580 1.00 75.88 72 PHE A CA 1
ATOM 560 C C . PHE A 1 72 ? -3.413 -10.393 0.419 1.00 75.88 72 PHE A C 1
ATOM 562 O O . PHE A 1 72 ? -3.943 -10.623 1.504 1.00 75.88 72 PHE A O 1
ATOM 569 N N . VAL A 1 73 ? -2.972 -9.177 0.095 1.00 77.00 73 VAL A N 1
ATOM 570 C CA . VAL A 1 73 ? -3.016 -7.992 0.968 1.00 77.00 73 VAL A CA 1
ATOM 571 C C . VAL A 1 73 ? -4.084 -6.998 0.507 1.00 77.00 73 VAL A C 1
ATOM 573 O O . VAL A 1 73 ? -4.640 -6.274 1.331 1.00 77.00 73 VAL A O 1
ATOM 576 N N . LEU A 1 74 ? -4.357 -6.959 -0.795 1.00 74.69 74 LEU A N 1
ATOM 577 C CA . LEU A 1 74 ? -5.430 -6.176 -1.394 1.00 74.69 74 LEU A CA 1
ATOM 578 C C . LEU A 1 74 ? -6.762 -6.899 -1.152 1.00 74.69 74 LEU A C 1
ATOM 580 O O . LEU A 1 74 ? -6.859 -8.103 -1.375 1.00 74.69 74 LEU A O 1
ATOM 584 N N . ASN A 1 75 ? -7.755 -6.160 -0.652 1.00 57.44 75 ASN A N 1
ATOM 585 C CA . ASN A 1 75 ? -9.137 -6.631 -0.502 1.00 57.44 75 ASN A CA 1
ATOM 586 C C . ASN A 1 75 ? -9.961 -6.299 -1.743 1.00 57.44 75 ASN A C 1
ATOM 588 O O . ASN A 1 75 ? -9.727 -5.208 -2.315 1.00 57.44 75 ASN A O 1
#

Secondary structure (DSSP, 8-state):
--HHHHHHHHHHHTSGGGS---HHHHHHHHHHHHHH-TT-HHHHHHHHHHT--HHHHHHTT--HHHHHHTTTT--

Radius of gyration: 14.63 Å; chains: 1; bounding box: 22×24×47 Å

Foldseek 3Di:
DDPVVVVVVVVVCPPPVVDPADLVRLLVVLVVCCVVPLPDPSSLVSCQVSVDALVNNVVVPDDPVSSVVCVVSHD